Protein AF-A0A1Y0MKG8-F1 (afdb_monomer)

pLDDT: mean 83.46, std 11.42, range [55.72, 95.5]

Mean predicted aligned error: 6.01 Å

Solvent-accessible surface area (b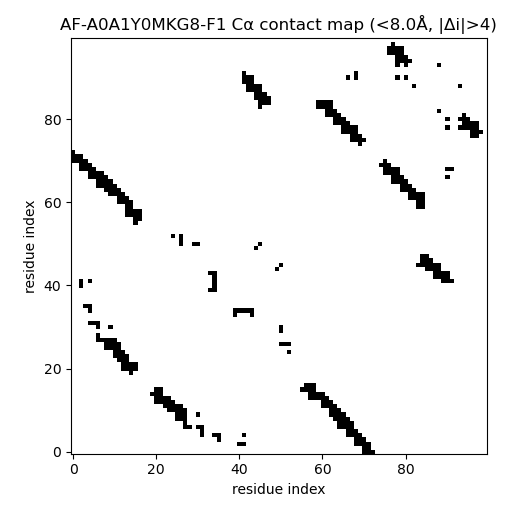ackbone atoms only — not comparable to full-atom values): 5798 Å² total; per-residue (Å²): 110,71,74,47,77,47,60,78,42,25,36,33,28,30,40,36,92,81,81,49,72,47,80,66,48,84,39,32,69,60,53,38,54,52,53,67,36,88,82,28,81,41,49,45,72,43,35,68,90,78,71,64,69,100,82,68,74,58,83,48,44,42,37,43,35,34,34,36,40,36,42,54,89,68,52,73,46,38,28,42,36,70,47,53,61,76,39,74,44,43,65,86,74,48,56,48,77,64,83,133

Secondary structure (DSSP, 8-state):
---EEEEEEEEEEEEETTS-EEEEEE-HHHHHHHHHSTTTTTEEE--TTTS--TT--EEEEEEEEEEEEE-TTS-EEEEEEEEETT-EEETTTSSEEE--

Nearest PDB structures (foldseek):
  8tlz-assembly1_A  TM=4.058E-01  e=3.397E-01  Homo sapiens
  1b3j-assembly1_A  TM=3.413E-01  e=1.722E-01  Homo sapiens
  8tlz-assembly2_B  TM=3.682E-01  e=3.210E-01  Homo sapiens
  8tm0-assembly1_C  TM=4.071E-01  e=5.985E-01  Homo sapiens
  1hyr-assembly1_C  TM=2.947E-01  e=5.985E-01  Homo sapiens

Radius of gyration: 13.91 Å; Cα contacts (8 Å, |Δi|>4): 209; chains: 1; bounding box: 35×30×40 Å

Structure (mmCIF, N/CA/C/O backbone):
data_AF-A0A1Y0MKG8-F1
#
_entry.id   AF-A0A1Y0MKG8-F1
#
loop_
_atom_site.group_PDB
_atom_site.id
_atom_site.type_symbol
_atom_site.label_atom_id
_atom_site.label_alt_id
_atom_site.label_comp_id
_atom_site.label_asym_id
_atom_site.label_entity_id
_atom_site.label_seq_id
_atom_site.pdbx_PDB_ins_code
_atom_site.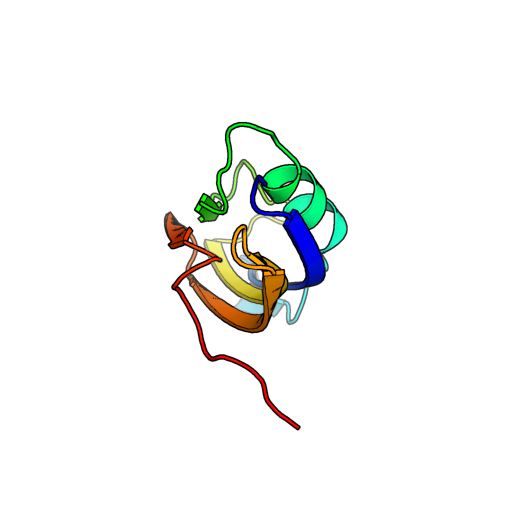Cartn_x
_atom_site.Cartn_y
_atom_site.Cartn_z
_atom_site.occupancy
_atom_site.B_iso_or_equiv
_atom_site.auth_seq_id
_atom_site.auth_comp_id
_atom_site.auth_asym_id
_atom_site.auth_atom_id
_atom_site.pdbx_PDB_model_num
ATOM 1 N N . MET A 1 1 ? -12.785 7.292 16.817 1.00 68.38 1 MET A N 1
ATOM 2 C CA . MET A 1 1 ? -11.428 6.779 16.514 1.00 68.38 1 MET A CA 1
ATOM 3 C C . MET A 1 1 ? -11.004 7.291 15.143 1.00 68.38 1 MET A C 1
ATOM 5 O O . MET A 1 1 ? -11.880 7.576 14.341 1.00 68.38 1 MET A O 1
ATOM 9 N N . SER A 1 2 ? -9.708 7.451 14.876 1.00 84.69 2 SER A N 1
ATOM 10 C CA . SER A 1 2 ? -9.192 7.753 13.532 1.00 84.69 2 SER A CA 1
ATOM 11 C C . SER A 1 2 ? -8.920 6.464 12.750 1.00 84.69 2 SER A C 1
ATOM 13 O O . SER A 1 2 ? -8.754 5.401 13.350 1.00 84.69 2 SER A O 1
ATOM 15 N N . TYR A 1 3 ? -8.865 6.560 11.420 1.00 89.12 3 TYR A N 1
ATOM 16 C CA . TYR A 1 3 ? -8.399 5.462 10.572 1.00 89.12 3 TYR A CA 1
ATOM 17 C C . TYR A 1 3 ? -6.959 5.072 10.922 1.00 89.12 3 TYR A C 1
ATOM 19 O O . TYR A 1 3 ? -6.135 5.942 11.220 1.00 89.12 3 TYR A O 1
ATOM 27 N N . ARG A 1 4 ? -6.645 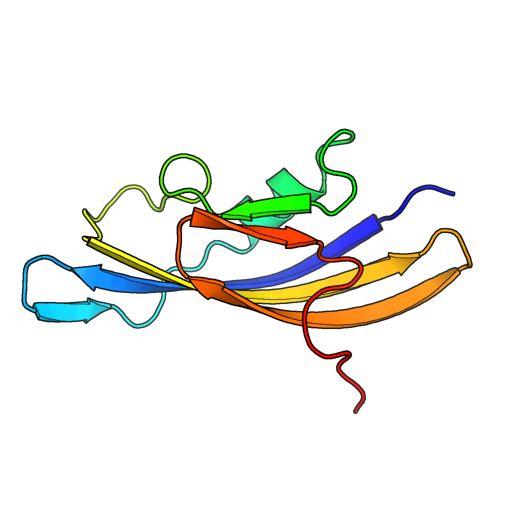3.775 10.848 1.00 91.50 4 ARG A N 1
ATOM 28 C CA . ARG A 1 4 ? -5.270 3.260 10.952 1.00 91.50 4 ARG A CA 1
ATOM 29 C C . ARG A 1 4 ? -4.977 2.325 9.787 1.00 91.50 4 ARG A C 1
ATOM 31 O O . ARG A 1 4 ? -5.869 1.613 9.332 1.00 91.50 4 ARG A O 1
ATOM 38 N N . TYR A 1 5 ? -3.726 2.316 9.341 1.00 93.06 5 TYR A N 1
ATOM 39 C CA . TYR A 1 5 ? -3.300 1.587 8.150 1.00 93.06 5 TYR A CA 1
ATOM 40 C C . TYR A 1 5 ? -2.100 0.701 8.460 1.00 93.06 5 TYR A C 1
ATOM 42 O O . TYR A 1 5 ? -1.119 1.166 9.050 1.00 93.06 5 TYR A O 1
ATOM 50 N N . LYS A 1 6 ? -2.156 -0.552 8.010 1.00 94.75 6 LYS A N 1
ATOM 51 C CA . LYS A 1 6 ? -1.004 -1.454 7.965 1.00 94.75 6 LYS A CA 1
ATOM 52 C C . LYS A 1 6 ? -0.791 -1.906 6.529 1.00 94.75 6 LYS A C 1
ATOM 54 O O . LYS A 1 6 ? -1.590 -2.669 5.997 1.00 94.75 6 LYS A O 1
ATOM 59 N N . VAL A 1 7 ? 0.274 -1.420 5.906 1.00 95.31 7 VAL A N 1
ATOM 60 C CA . VAL A 1 7 ? 0.686 -1.847 4.567 1.00 95.31 7 VAL A CA 1
ATOM 61 C C . VAL A 1 7 ? 1.419 -3.176 4.706 1.00 95.31 7 VAL A C 1
ATOM 63 O O . VAL A 1 7 ? 2.365 -3.288 5.491 1.00 95.31 7 VAL A O 1
ATOM 66 N N . HIS A 1 8 ? 0.946 -4.184 3.979 1.00 95.31 8 HIS A N 1
ATOM 67 C CA . HIS A 1 8 ? 1.552 -5.518 3.939 1.00 95.31 8 HIS A CA 1
ATOM 68 C C . HIS A 1 8 ? 2.540 -5.639 2.792 1.00 95.31 8 HIS A C 1
ATOM 70 O O . HIS A 1 8 ? 3.593 -6.244 2.947 1.00 95.31 8 HIS A O 1
ATOM 76 N N . SER A 1 9 ? 2.197 -5.045 1.652 1.00 94.44 9 SER A N 1
ATOM 77 C CA . SER A 1 9 ? 3.068 -4.967 0.489 1.00 94.44 9 SER A CA 1
ATOM 78 C C . SER A 1 9 ? 2.698 -3.744 -0.337 1.00 94.44 9 SER A C 1
ATOM 80 O O . SER A 1 9 ? 1.516 -3.442 -0.507 1.00 94.44 9 SER A O 1
ATOM 82 N N . ALA A 1 10 ? 3.697 -3.038 -0.845 1.00 92.62 10 ALA A N 1
ATOM 83 C CA . ALA A 1 10 ? 3.529 -2.085 -1.924 1.00 92.62 10 ALA A CA 1
ATOM 84 C C . ALA A 1 10 ? 4.704 -2.221 -2.884 1.00 92.62 10 ALA A C 1
ATOM 86 O O . ALA A 1 10 ? 5.856 -2.047 -2.489 1.00 92.62 10 ALA A O 1
ATOM 87 N N . ILE A 1 11 ? 4.404 -2.508 -4.142 1.00 91.75 11 ILE A N 1
ATOM 88 C CA . ILE A 1 11 ? 5.3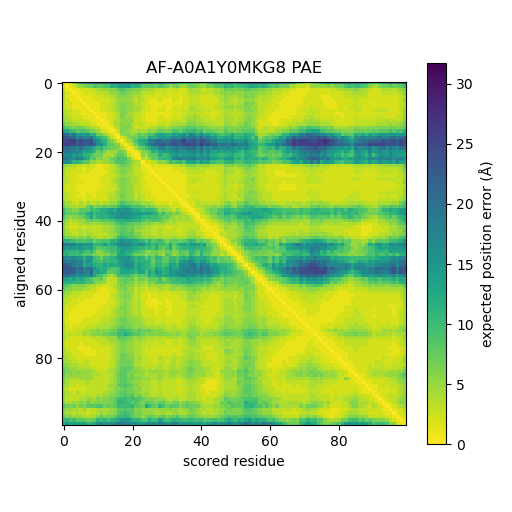97 -2.639 -5.204 1.00 91.75 11 ILE A CA 1
ATOM 89 C C . ILE A 1 11 ? 5.020 -1.740 -6.371 1.00 91.75 11 ILE A C 1
ATOM 91 O O . ILE A 1 11 ? 3.849 -1.393 -6.549 1.00 91.75 11 ILE A O 1
ATOM 95 N N . TYR A 1 12 ? 6.002 -1.400 -7.196 1.00 89.00 12 TYR A N 1
ATOM 96 C CA . TYR A 1 12 ? 5.721 -0.911 -8.537 1.00 89.00 12 TYR A CA 1
ATOM 97 C C . TYR A 1 12 ? 6.602 -1.585 -9.577 1.00 89.00 12 TYR A C 1
ATOM 99 O O . TYR A 1 12 ? 7.768 -1.888 -9.320 1.00 89.00 12 TYR A O 1
ATOM 107 N N . SER A 1 13 ? 6.041 -1.771 -10.763 1.00 87.31 13 SER A N 1
ATOM 108 C CA . SER A 1 13 ? 6.781 -2.110 -11.976 1.00 87.31 13 SER A CA 1
ATOM 109 C C . SER A 1 13 ? 6.930 -0.850 -12.823 1.00 87.31 13 SER A C 1
ATOM 111 O O . SER A 1 13 ? 6.078 0.044 -12.756 1.00 87.31 13 SER A O 1
ATOM 113 N N . CYS A 1 14 ? 8.006 -0.739 -13.598 1.00 83.81 14 CYS A N 1
ATOM 114 C CA . CYS A 1 14 ? 8.211 0.435 -14.442 1.00 83.81 14 CYS A CA 1
ATOM 115 C C . CYS A 1 14 ? 8.912 0.122 -15.764 1.00 83.81 14 CYS A C 1
ATOM 117 O O . CYS A 1 14 ? 9.672 -0.844 -15.863 1.00 83.81 14 CYS A O 1
ATOM 119 N N . ASN A 1 15 ? 8.672 0.981 -16.757 1.00 76.94 15 ASN A N 1
ATOM 120 C CA . ASN A 1 15 ? 9.406 0.971 -18.019 1.00 76.94 15 ASN A CA 1
ATOM 121 C C . ASN A 1 15 ? 10.710 1.756 -17.855 1.00 76.94 15 ASN A C 1
ATOM 123 O O . ASN A 1 15 ? 10.684 2.992 -17.757 1.00 76.94 15 ASN A O 1
ATOM 127 N N . ALA A 1 16 ? 11.839 1.047 -17.847 1.00 70.12 16 ALA A N 1
ATOM 128 C CA . ALA A 1 16 ? 13.154 1.668 -17.915 1.00 70.12 16 ALA A CA 1
ATOM 129 C C . ALA A 1 16 ? 13.483 2.055 -19.366 1.00 70.12 16 ALA A C 1
ATOM 131 O O . ALA A 1 16 ? 13.026 1.425 -20.321 1.00 70.12 16 ALA A O 1
ATOM 132 N N . SER A 1 17 ? 14.314 3.082 -19.540 1.00 64.50 17 SER A N 1
ATOM 133 C CA . SER A 1 17 ? 14.756 3.619 -20.839 1.00 64.50 17 SER A CA 1
ATOM 134 C C . SER A 1 17 ? 15.456 2.601 -21.762 1.00 64.50 17 SER A C 1
ATOM 136 O O . SER A 1 17 ? 15.704 2.909 -22.923 1.00 64.50 17 SER A O 1
ATOM 138 N N . GLN A 1 18 ? 15.720 1.380 -21.284 1.00 59.50 18 GLN A N 1
ATOM 139 C CA . GLN A 1 18 ? 16.308 0.266 -22.037 1.00 59.50 18 GLN A CA 1
ATOM 140 C C . GLN A 1 18 ? 15.289 -0.789 -22.516 1.00 59.50 18 GLN A C 1
ATOM 142 O O . GLN A 1 18 ? 15.683 -1.892 -22.869 1.00 59.50 18 GLN A O 1
ATOM 147 N N . SER A 1 19 ? 13.991 -0.465 -22.579 1.00 56.03 19 SER A N 1
ATOM 148 C CA . SER A 1 19 ? 12.902 -1.334 -23.088 1.00 56.03 19 SER A CA 1
ATOM 149 C C . SER A 1 19 ? 12.567 -2.590 -22.267 1.00 56.03 19 SER A C 1
ATOM 151 O O . SER A 1 19 ? 11.578 -3.257 -22.562 1.00 56.03 19 SER A O 1
ATOM 153 N N . ASP A 1 20 ? 13.299 -2.849 -21.184 1.00 64.38 20 ASP A N 1
ATOM 154 C CA . ASP A 1 20 ? 12.973 -3.893 -20.217 1.00 64.38 20 ASP A CA 1
ATOM 155 C C . ASP A 1 20 ? 11.979 -3.381 -19.160 1.00 64.38 20 ASP A C 1
ATOM 157 O O . ASP A 1 20 ? 12.178 -2.336 -18.527 1.00 64.38 20 ASP A O 1
ATOM 161 N N . ILE A 1 21 ? 10.901 -4.142 -18.942 1.00 64.12 21 ILE A N 1
ATOM 162 C CA . ILE A 1 21 ? 10.009 -3.943 -17.796 1.00 64.12 21 ILE A CA 1
ATOM 163 C C . ILE A 1 21 ? 10.756 -4.419 -16.551 1.00 64.12 21 ILE A C 1
ATOM 165 O O . ILE A 1 21 ? 11.007 -5.615 -16.384 1.00 64.12 21 ILE A O 1
ATOM 169 N N . ILE A 1 22 ? 11.065 -3.500 -15.637 1.00 70.50 22 ILE A N 1
ATOM 170 C CA . ILE A 1 22 ? 11.597 -3.880 -14.329 1.00 70.50 22 ILE A CA 1
ATOM 171 C C . ILE A 1 22 ? 10.415 -4.289 -13.456 1.00 70.50 22 ILE A C 1
ATOM 173 O O . ILE A 1 22 ? 9.551 -3.475 -13.118 1.00 70.50 22 ILE A O 1
ATOM 177 N N . ALA A 1 23 ? 10.366 -5.582 -13.133 1.00 61.88 23 ALA A N 1
ATOM 178 C CA . ALA A 1 23 ? 9.171 -6.230 -12.609 1.00 61.88 23 ALA A CA 1
ATOM 179 C C . ALA A 1 23 ? 8.797 -5.837 -11.170 1.00 61.88 23 ALA A C 1
ATOM 181 O O . ALA A 1 23 ? 7.643 -6.024 -10.793 1.00 61.88 23 ALA A O 1
ATOM 182 N N . GLY A 1 24 ? 9.688 -5.251 -10.365 1.00 75.56 24 GLY A N 1
ATOM 183 C CA . GLY A 1 24 ? 9.275 -4.857 -9.020 1.00 75.56 24 GLY A CA 1
ATOM 184 C C . GLY A 1 24 ? 10.317 -4.122 -8.199 1.00 75.5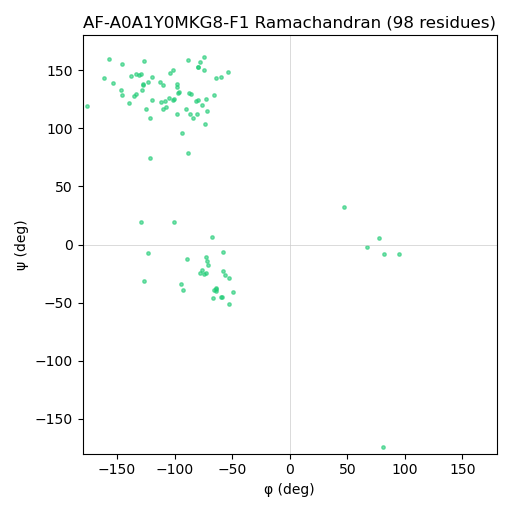6 24 GLY A C 1
ATOM 185 O O . GLY A 1 24 ? 11.350 -4.682 -7.842 1.00 75.56 24 GLY A O 1
ATOM 186 N N . TYR A 1 25 ? 9.990 -2.893 -7.822 1.00 85.31 25 TYR A N 1
ATOM 187 C CA . TYR A 1 25 ? 10.622 -2.189 -6.716 1.00 85.31 25 TYR A CA 1
ATOM 188 C C . TYR A 1 25 ? 9.702 -2.243 -5.503 1.00 85.31 25 TYR A C 1
ATOM 190 O O . TYR A 1 25 ? 8.557 -1.794 -5.573 1.00 85.31 25 TYR A O 1
ATOM 198 N N . ASP A 1 26 ? 10.220 -2.752 -4.388 1.00 89.88 26 ASP A N 1
ATOM 199 C CA . ASP A 1 26 ? 9.526 -2.698 -3.105 1.00 89.88 26 ASP A CA 1
ATOM 200 C C . ASP A 1 26 ? 9.546 -1.264 -2.558 1.00 89.88 26 ASP A C 1
ATOM 202 O O . ASP A 1 26 ? 10.597 -0.627 -2.438 1.00 89.88 26 ASP A O 1
ATOM 206 N N . VAL A 1 27 ? 8.357 -0.747 -2.263 1.00 90.69 27 VAL A N 1
ATOM 207 C CA . VAL A 1 27 ? 8.112 0.572 -1.673 1.00 90.69 27 VAL A CA 1
ATOM 208 C C . VAL A 1 27 ? 7.195 0.485 -0.452 1.00 90.69 27 VAL A C 1
ATOM 210 O O . VAL A 1 27 ? 6.625 1.494 -0.030 1.00 90.69 27 VAL A O 1
ATOM 213 N N . THR A 1 28 ? 7.064 -0.701 0.143 1.00 93.25 28 THR A N 1
ATOM 214 C CA . THR A 1 28 ? 6.173 -0.993 1.274 1.00 93.25 28 THR A CA 1
ATOM 215 C C . THR A 1 28 ? 6.385 -0.019 2.428 1.00 93.25 28 THR A C 1
ATOM 217 O O . THR A 1 28 ? 5.435 0.624 2.878 1.00 93.25 28 THR A O 1
ATOM 220 N N . GLU A 1 29 ? 7.632 0.168 2.867 1.00 92.12 29 GLU A N 1
ATOM 221 C CA . GLU A 1 29 ? 7.956 1.085 3.968 1.00 92.12 29 GLU A CA 1
ATOM 222 C C . GLU A 1 29 ? 7.631 2.542 3.627 1.00 92.12 29 GLU A C 1
ATOM 224 O O . GLU A 1 29 ? 7.125 3.294 4.464 1.00 92.12 29 GLU A O 1
ATOM 229 N N . LYS A 1 30 ? 7.863 2.942 2.372 1.00 90.62 30 LYS A N 1
ATOM 230 C CA . LYS A 1 30 ? 7.587 4.305 1.915 1.00 90.62 30 LYS A CA 1
ATOM 231 C C . LYS A 1 30 ? 6.089 4.591 1.918 1.00 90.62 30 LYS A C 1
ATOM 233 O O . LYS A 1 30 ? 5.668 5.623 2.440 1.00 90.62 30 LYS A O 1
ATOM 238 N N . VAL A 1 31 ? 5.283 3.669 1.392 1.00 91.38 31 VAL A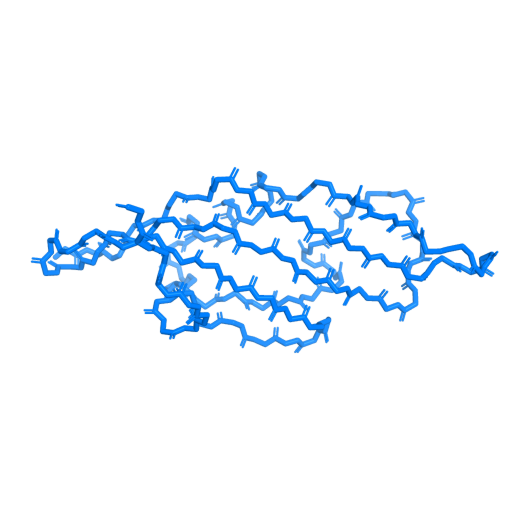 N 1
ATOM 239 C CA . VAL A 1 31 ? 3.818 3.784 1.402 1.00 91.38 31 VAL A CA 1
ATOM 240 C C . VAL A 1 31 ? 3.278 3.730 2.834 1.00 91.38 31 VAL A C 1
ATOM 242 O O . VAL A 1 31 ? 2.404 4.526 3.177 1.00 91.38 31 VAL A O 1
ATOM 245 N N . GLN A 1 32 ? 3.840 2.880 3.703 1.00 93.75 32 GLN A N 1
ATOM 246 C CA . GLN A 1 32 ? 3.488 2.860 5.126 1.00 93.75 32 GLN A CA 1
ATOM 247 C C . GLN A 1 32 ? 3.749 4.216 5.791 1.00 93.75 32 GLN A C 1
ATOM 249 O O . GLN A 1 32 ? 2.883 4.702 6.514 1.00 93.75 32 GLN A O 1
ATOM 254 N N . SER A 1 33 ? 4.902 4.842 5.538 1.00 90.94 33 SER A N 1
ATOM 255 C CA . SER A 1 33 ? 5.224 6.169 6.076 1.00 90.94 33 SER A CA 1
ATOM 256 C C . SER A 1 33 ? 4.213 7.225 5.631 1.00 90.94 33 SER A C 1
ATOM 258 O O . SER A 1 33 ? 3.744 7.993 6.466 1.00 90.94 33 SER A O 1
ATOM 260 N N . LEU A 1 34 ? 3.847 7.243 4.344 1.00 90.06 34 LEU A N 1
ATOM 261 C CA . LEU A 1 34 ? 2.894 8.213 3.790 1.00 90.06 34 LEU A CA 1
ATOM 262 C C . LEU A 1 34 ? 1.494 8.055 4.399 1.00 90.06 34 LEU A C 1
ATOM 264 O O . LEU A 1 34 ? 0.838 9.044 4.718 1.00 90.06 34 LEU A O 1
ATOM 268 N N . LEU A 1 35 ? 1.036 6.819 4.608 1.00 89.56 35 LEU A N 1
ATOM 269 C CA . LEU A 1 35 ? -0.271 6.561 5.222 1.00 89.56 35 LEU A CA 1
ATOM 270 C C . LEU A 1 35 ? -0.289 6.816 6.733 1.00 89.56 35 LEU A C 1
ATOM 272 O O . LEU A 1 35 ? -1.343 7.143 7.278 1.00 89.56 35 LEU A O 1
ATOM 276 N N . SER A 1 36 ? 0.860 6.717 7.401 1.00 86.81 36 SER A N 1
ATOM 277 C CA . SER A 1 36 ? 1.009 7.078 8.815 1.00 86.81 36 SER A CA 1
ATOM 278 C C . SER A 1 36 ? 0.966 8.592 9.060 1.00 86.81 36 SER A C 1
ATOM 280 O O . SER A 1 36 ? 0.811 9.011 10.209 1.00 86.81 36 SER A O 1
ATOM 282 N N . GLU A 1 37 ? 1.084 9.429 8.022 1.00 81.50 37 GLU A N 1
ATOM 283 C CA . GLU A 1 37 ? 0.979 10.879 8.183 1.00 81.50 37 GLU A CA 1
ATOM 284 C C . GLU A 1 37 ? -0.441 11.275 8.625 1.00 81.50 37 GLU A C 1
ATOM 286 O O . GLU A 1 37 ? -1.416 10.926 7.950 1.00 81.50 37 GLU A O 1
ATOM 291 N N . PRO A 1 38 ? -0.596 12.076 9.700 1.00 70.00 38 PRO A N 1
ATOM 292 C CA . PRO A 1 38 ? -1.909 12.450 10.235 1.00 70.00 38 PRO A CA 1
ATOM 293 C C . PRO A 1 38 ? -2.837 13.121 9.214 1.00 70.00 38 PRO A C 1
ATOM 295 O O . PRO A 1 38 ? -4.057 13.062 9.346 1.00 70.00 38 PRO A O 1
ATOM 298 N N . LYS A 1 39 ? -2.256 13.771 8.198 1.00 72.00 39 LYS A N 1
ATOM 299 C CA . LYS A 1 39 ? -2.980 14.497 7.149 1.00 72.00 39 LYS A CA 1
ATOM 300 C C . LYS A 1 39 ? -3.343 13.639 5.938 1.00 72.00 39 LYS A C 1
ATOM 302 O O . LYS A 1 39 ? -4.151 14.097 5.138 1.00 72.00 39 LYS A O 1
ATOM 307 N N . SER A 1 40 ? -2.792 12.428 5.793 1.00 75.19 40 SER A N 1
ATOM 308 C CA . SER A 1 40 ? -3.079 11.590 4.618 1.00 75.19 40 SER A CA 1
ATOM 309 C C . SER A 1 40 ? -4.556 11.204 4.573 1.00 75.19 40 SER A C 1
ATOM 311 O O . SER A 1 40 ? -5.161 11.175 3.509 1.00 75.19 40 SER A O 1
ATOM 313 N N . ASN A 1 41 ? -5.160 10.924 5.736 1.00 83.50 41 ASN A N 1
ATOM 314 C CA . ASN A 1 41 ? -6.529 10.418 5.859 1.00 83.50 41 ASN A CA 1
ATOM 315 C C . ASN A 1 41 ? -6.821 9.249 4.889 1.00 83.50 41 ASN A C 1
ATOM 317 O O . ASN A 1 41 ? -7.945 9.107 4.411 1.00 83.50 41 ASN A O 1
ATOM 321 N N . GLY A 1 42 ? -5.812 8.427 4.578 1.00 83.31 42 GLY A N 1
ATOM 322 C CA . GLY A 1 42 ? -5.933 7.316 3.627 1.00 83.31 42 GLY A CA 1
ATOM 323 C C . GLY A 1 42 ? -5.912 7.718 2.155 1.00 83.31 42 GLY A C 1
ATOM 324 O O . GLY A 1 42 ? -6.104 6.861 1.301 1.00 83.31 42 GLY A O 1
ATOM 325 N N . VAL A 1 43 ? -5.685 8.991 1.841 1.00 88.56 43 VAL A N 1
ATOM 326 C CA . VAL A 1 43 ? -5.479 9.479 0.479 1.00 88.56 43 VAL A CA 1
ATOM 327 C C . VAL A 1 43 ? -3.989 9.423 0.163 1.00 88.56 43 VAL A C 1
ATOM 329 O O . VAL A 1 43 ? -3.173 10.095 0.794 1.00 88.56 43 VAL A O 1
ATOM 332 N N . LEU A 1 44 ? -3.638 8.603 -0.821 1.00 88.25 44 LEU A N 1
ATOM 333 C CA . LEU A 1 44 ? -2.285 8.424 -1.318 1.00 88.25 44 LEU A CA 1
ATOM 334 C C . LEU A 1 44 ? -2.180 9.025 -2.719 1.00 88.25 44 LEU A C 1
ATOM 336 O O . LEU A 1 44 ? -2.808 8.547 -3.662 1.00 88.25 44 LEU A O 1
ATOM 340 N N . HIS A 1 45 ? -1.352 10.056 -2.856 1.00 86.00 45 HIS A N 1
ATOM 341 C CA . HIS A 1 45 ? -0.962 10.580 -4.161 1.00 86.00 45 HIS A CA 1
ATOM 342 C C . HIS A 1 45 ? 0.242 9.795 -4.671 1.00 86.00 45 HIS A C 1
ATOM 344 O O . HIS A 1 45 ? 1.329 9.867 -4.088 1.00 86.00 45 HIS A O 1
ATOM 350 N N . VAL A 1 46 ? 0.029 9.032 -5.738 1.00 80.38 46 VAL A N 1
ATOM 351 C CA . VAL A 1 46 ? 1.027 8.144 -6.329 1.00 80.38 46 VAL A CA 1
ATOM 352 C C . VAL A 1 46 ? 1.829 8.939 -7.357 1.00 80.38 46 VAL A C 1
ATOM 354 O O . VAL A 1 46 ? 1.566 8.901 -8.554 1.00 80.38 46 VAL A O 1
ATOM 357 N N . ASP A 1 47 ? 2.768 9.728 -6.844 1.00 74.38 47 ASP A N 1
ATOM 358 C CA . ASP A 1 47 ? 3.634 10.631 -7.607 1.00 74.38 47 ASP A CA 1
ATOM 359 C C . ASP A 1 47 ? 5.093 10.140 -7.557 1.00 74.38 47 ASP A C 1
ATOM 361 O O . ASP A 1 47 ? 5.579 9.707 -6.499 1.00 74.38 47 ASP A O 1
ATOM 365 N N . GLU A 1 48 ? 5.790 10.240 -8.691 1.00 60.91 48 GLU A N 1
ATOM 366 C CA . GLU A 1 48 ? 7.194 9.886 -8.889 1.00 60.91 48 GLU A CA 1
ATOM 367 C C . GLU A 1 48 ? 8.111 10.482 -7.818 1.00 60.91 48 GLU A C 1
ATOM 369 O O . GLU A 1 48 ? 9.005 9.797 -7.309 1.00 60.91 48 GLU A O 1
ATOM 374 N N . GLY A 1 49 ? 7.867 11.741 -7.438 1.00 63.25 49 GLY A N 1
ATOM 375 C CA . GLY A 1 49 ? 8.691 12.458 -6.465 1.00 63.25 49 GLY A CA 1
ATOM 376 C C . GLY A 1 49 ? 8.499 11.974 -5.025 1.00 63.25 49 GLY A C 1
ATOM 377 O O . GLY A 1 49 ? 9.401 12.110 -4.195 1.00 63.25 49 GLY A O 1
ATOM 378 N N . LYS A 1 50 ? 7.338 11.384 -4.714 1.00 68.31 50 LYS A N 1
ATOM 379 C CA . LYS A 1 50 ? 6.987 10.936 -3.355 1.00 68.31 50 LYS A CA 1
ATOM 380 C C . LYS A 1 50 ? 7.311 9.467 -3.128 1.00 68.31 50 LYS A C 1
ATOM 382 O O . LYS A 1 50 ? 7.707 9.102 -2.020 1.00 68.31 50 LYS A O 1
ATOM 387 N N . ILE A 1 51 ? 7.171 8.638 -4.162 1.00 72.50 51 ILE A N 1
ATOM 388 C CA . ILE A 1 51 ? 7.400 7.191 -4.106 1.00 72.50 51 ILE A CA 1
ATOM 389 C C . ILE A 1 51 ? 8.492 6.834 -5.124 1.00 72.50 51 ILE A C 1
ATOM 391 O O . ILE A 1 51 ? 8.245 6.309 -6.213 1.00 72.50 51 ILE A O 1
ATOM 395 N N . ARG A 1 52 ? 9.735 7.171 -4.762 1.00 66.81 52 ARG A N 1
ATOM 396 C CA . ARG A 1 52 ? 10.934 6.925 -5.570 1.00 66.81 52 ARG A CA 1
ATOM 397 C C . ARG A 1 52 ? 11.809 5.856 -4.926 1.00 66.81 52 ARG A C 1
ATOM 399 O O . ARG A 1 52 ? 12.055 5.907 -3.723 1.00 66.81 52 ARG A O 1
ATOM 406 N N . ASN A 1 53 ? 12.330 4.943 -5.743 1.00 63.69 53 ASN A N 1
ATOM 407 C CA . ASN A 1 53 ? 13.544 4.204 -5.406 1.00 63.69 53 ASN A CA 1
ATOM 408 C C . ASN A 1 53 ? 14.717 4.907 -6.106 1.00 63.69 53 ASN A C 1
ATOM 410 O O . ASN A 1 53 ? 14.596 5.337 -7.252 1.00 63.69 53 ASN A O 1
ATOM 414 N N . SER A 1 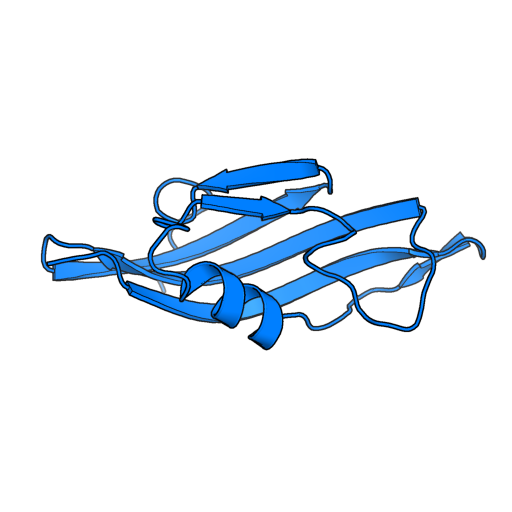54 ? 15.826 5.103 -5.404 1.00 55.72 54 SER A N 1
ATOM 415 C CA . SER A 1 54 ? 16.882 6.076 -5.718 1.00 55.72 54 SER A CA 1
ATOM 416 C C . SER A 1 54 ? 17.702 5.801 -6.989 1.00 55.72 54 SER A C 1
ATOM 418 O O . SER A 1 54 ? 18.673 6.511 -7.231 1.00 55.72 54 SER A O 1
ATOM 420 N N . LYS A 1 55 ? 17.356 4.794 -7.801 1.00 56.06 55 LYS A N 1
ATOM 421 C CA . LYS A 1 55 ? 18.289 4.205 -8.776 1.00 56.06 55 LYS A CA 1
ATOM 422 C C . LYS A 1 55 ? 17.858 4.197 -10.243 1.00 56.06 55 LYS A C 1
ATOM 424 O O . LYS A 1 55 ? 18.683 3.821 -11.070 1.00 56.06 55 LYS A O 1
ATOM 429 N N . THR A 1 56 ? 16.630 4.571 -10.611 1.00 59.59 56 THR A N 1
ATOM 430 C CA . THR A 1 56 ? 16.185 4.364 -12.005 1.00 59.59 56 THR A CA 1
ATOM 431 C C . THR A 1 56 ? 15.247 5.462 -12.490 1.00 59.59 56 THR A C 1
ATOM 433 O O . THR A 1 56 ? 14.275 5.794 -11.814 1.00 59.59 56 THR A O 1
ATOM 436 N N . GLU A 1 57 ? 15.564 6.033 -13.655 1.00 69.19 57 GLU A N 1
ATOM 437 C CA . GLU A 1 57 ? 14.655 6.886 -14.424 1.00 69.19 57 GLU A CA 1
ATOM 438 C C . GLU A 1 57 ? 13.592 5.987 -15.063 1.00 69.19 57 GLU A C 1
ATOM 440 O O . GLU A 1 57 ? 13.863 5.243 -16.008 1.00 69.19 57 GLU A O 1
ATOM 445 N N . CYS A 1 58 ? 12.395 5.998 -14.485 1.00 72.94 58 CYS A N 1
ATOM 446 C CA . CYS A 1 58 ? 11.242 5.271 -14.997 1.00 72.94 58 CYS A CA 1
ATOM 447 C C . CYS A 1 58 ? 10.393 6.238 -15.822 1.00 72.94 58 CYS A C 1
ATOM 449 O O . CYS A 1 58 ? 10.043 7.309 -15.341 1.00 72.94 58 CYS A O 1
ATOM 451 N N . SER A 1 59 ? 10.022 5.847 -17.039 1.00 75.69 59 SER A N 1
ATOM 452 C CA . SER A 1 59 ? 9.135 6.660 -17.891 1.00 75.69 59 SER A CA 1
ATOM 453 C C . SER A 1 59 ? 7.656 6.563 -17.496 1.00 75.69 59 SER A C 1
ATOM 455 O O . SER A 1 59 ? 6.869 7.455 -17.795 1.00 75.69 59 SER A O 1
ATOM 457 N N . SER A 1 60 ? 7.270 5.461 -16.849 1.00 79.38 60 SER A N 1
ATOM 458 C CA . SER A 1 60 ? 5.935 5.232 -16.298 1.00 79.38 60 SER A CA 1
ATOM 459 C C . SER A 1 60 ? 5.993 4.116 -15.260 1.00 79.38 60 SER A C 1
ATOM 461 O O . SER A 1 60 ? 6.733 3.141 -15.446 1.00 79.38 60 SER A O 1
ATOM 463 N N . LYS A 1 61 ? 5.209 4.246 -14.186 1.00 84.88 61 LYS A N 1
ATOM 464 C CA . LYS A 1 61 ? 5.084 3.240 -13.122 1.00 84.88 61 LYS A CA 1
ATOM 465 C C . LYS A 1 61 ? 3.656 2.717 -12.984 1.00 84.88 61 LYS A C 1
ATOM 467 O O . LYS A 1 61 ? 2.689 3.474 -13.076 1.00 84.88 61 LYS A O 1
ATOM 472 N N . CYS A 1 62 ? 3.540 1.431 -12.672 1.00 87.94 62 CYS A N 1
ATOM 473 C CA . CYS A 1 62 ? 2.299 0.783 -12.258 1.00 87.94 62 CYS A CA 1
ATOM 474 C C . CYS A 1 62 ? 2.479 0.209 -10.853 1.00 87.94 62 CYS A C 1
ATOM 476 O O . CYS A 1 62 ? 3.409 -0.561 -10.617 1.00 87.94 62 CYS A O 1
ATOM 478 N N . PHE A 1 63 ? 1.608 0.595 -9.927 1.00 90.25 63 PHE A N 1
ATOM 479 C CA . PHE A 1 63 ? 1.685 0.250 -8.513 1.00 90.25 63 PHE A CA 1
ATOM 480 C C . PHE A 1 63 ? 0.675 -0.833 -8.155 1.00 90.25 63 PHE A C 1
ATOM 482 O O . PHE A 1 63 ? -0.439 -0.845 -8.678 1.00 90.25 63 PHE A O 1
ATOM 489 N N . ALA A 1 64 ?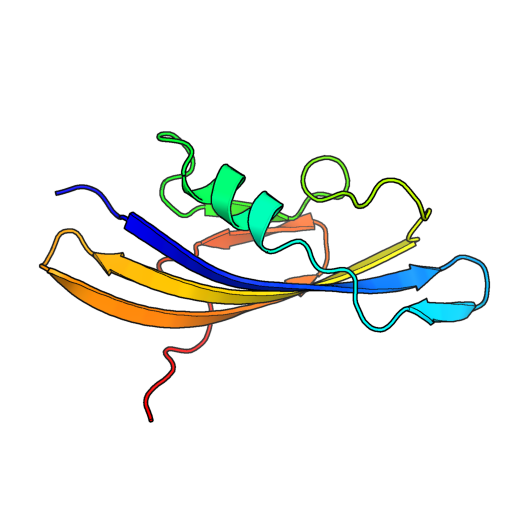 1.039 -1.676 -7.194 1.00 92.12 64 ALA A N 1
ATOM 490 C CA . ALA A 1 64 ? 0.155 -2.625 -6.531 1.00 92.12 64 ALA A CA 1
ATOM 491 C C . ALA A 1 64 ? 0.383 -2.552 -5.017 1.00 92.12 64 ALA A C 1
ATOM 493 O O . ALA A 1 64 ? 1.524 -2.585 -4.555 1.00 92.12 64 ALA A O 1
ATOM 494 N N . ILE A 1 65 ? -0.694 -2.417 -4.244 1.00 93.44 65 ILE A N 1
ATOM 495 C CA . ILE A 1 65 ? -0.653 -2.161 -2.802 1.00 93.44 65 ILE A CA 1
ATOM 496 C C . ILE A 1 65 ? -1.667 -3.063 -2.099 1.00 93.44 65 ILE A C 1
ATOM 498 O O . ILE A 1 65 ? -2.851 -3.054 -2.433 1.00 93.44 65 ILE A O 1
ATOM 502 N N . ILE A 1 66 ? -1.205 -3.790 -1.083 1.00 95.50 66 ILE A N 1
ATOM 503 C CA . ILE A 1 66 ? -2.027 -4.556 -0.145 1.00 95.50 66 ILE A CA 1
ATOM 504 C C . ILE A 1 66 ? -1.944 -3.891 1.224 1.00 95.50 66 ILE A C 1
ATOM 506 O O . ILE A 1 66 ? -0.861 -3.736 1.796 1.00 95.50 66 ILE A O 1
ATOM 510 N N . VAL A 1 67 ? -3.093 -3.517 1.774 1.00 95.25 67 VAL A N 1
ATOM 511 C CA . VAL A 1 67 ? -3.173 -2.729 3.006 1.00 95.25 67 VAL A CA 1
ATOM 512 C C . VAL A 1 67 ? -4.392 -3.116 3.828 1.00 95.25 67 VAL A C 1
ATOM 514 O O . VAL A 1 67 ? -5.499 -3.213 3.309 1.00 95.25 67 VAL A O 1
ATOM 517 N N . THR A 1 68 ? -4.197 -3.318 5.128 1.00 95.06 68 THR A N 1
ATOM 518 C CA . THR A 1 68 ? -5.297 -3.412 6.088 1.00 95.06 68 THR A CA 1
ATOM 519 C C . THR A 1 68 ? -5.672 -2.027 6.590 1.00 95.06 68 THR A C 1
ATOM 521 O O . THR A 1 68 ? -4.814 -1.261 7.040 1.00 95.06 68 THR A O 1
ATOM 524 N N . VAL A 1 69 ? -6.967 -1.734 6.546 1.00 93.62 69 VAL A N 1
ATOM 525 C CA . VAL A 1 69 ? -7.596 -0.520 7.057 1.00 93.62 69 VAL A CA 1
ATOM 526 C C . VAL A 1 69 ? -8.386 -0.877 8.309 1.00 93.62 69 VAL A C 1
ATOM 528 O O . VAL A 1 69 ? -9.274 -1.727 8.276 1.00 93.62 69 VAL A O 1
ATOM 531 N N . VAL A 1 70 ? -8.073 -0.205 9.414 1.00 92.12 70 VAL A N 1
ATOM 532 C CA . VAL A 1 70 ? -8.887 -0.228 10.633 1.00 92.12 70 VAL A CA 1
ATOM 533 C C . VAL A 1 70 ? -9.762 1.018 10.623 1.00 92.12 70 VAL A C 1
ATOM 535 O O . VAL A 1 70 ? -9.259 2.144 10.715 1.00 92.12 70 VAL A O 1
ATOM 538 N N . TYR A 1 71 ? -11.068 0.815 10.480 1.00 90.88 71 TYR A N 1
ATOM 539 C CA . TYR A 1 71 ? -12.059 1.879 10.388 1.00 90.88 71 TYR A CA 1
ATOM 540 C C . TYR A 1 71 ? -12.397 2.434 11.778 1.00 90.88 71 TYR A C 1
ATOM 542 O O . TYR A 1 71 ? -12.365 1.701 12.768 1.00 90.88 71 TYR A O 1
ATOM 550 N N . PRO A 1 72 ? -12.816 3.710 11.874 1.00 90.12 72 PRO A N 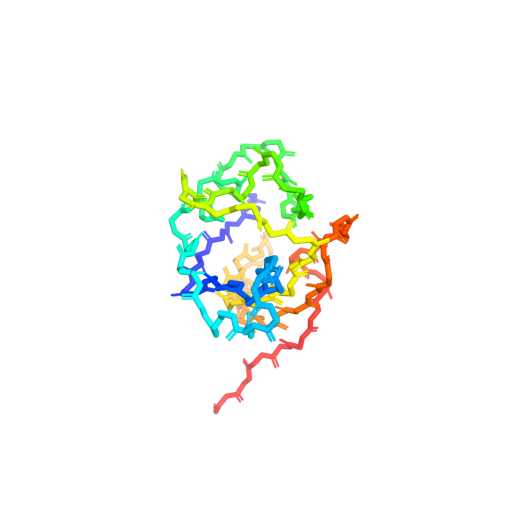1
ATOM 551 C CA . PRO A 1 72 ? -13.340 4.291 13.109 1.00 90.12 72 PRO A CA 1
ATOM 552 C C . PRO A 1 72 ? -14.477 3.501 13.764 1.00 90.12 72 PRO A C 1
ATOM 554 O O . PRO A 1 72 ? -14.632 3.581 14.980 1.00 90.12 72 PRO A O 1
ATOM 557 N N . SER A 1 73 ? -15.261 2.772 12.963 1.00 92.25 73 SER A N 1
ATOM 558 C CA . SER A 1 73 ? -16.354 1.901 13.407 1.00 92.25 73 SER A CA 1
ATOM 559 C C . SER A 1 73 ? -15.883 0.609 14.081 1.00 92.25 73 SER A C 1
ATOM 561 O O . SER A 1 73 ? -16.703 -0.091 14.661 1.00 92.25 73 SER A O 1
ATOM 563 N N . GLY A 1 74 ? -14.588 0.282 14.005 1.00 90.00 74 GLY A N 1
ATOM 564 C CA . GLY A 1 74 ? -14.019 -0.976 14.491 1.00 90.00 74 GLY A CA 1
ATOM 565 C C . GLY A 1 74 ? -13.889 -2.063 13.421 1.00 90.00 74 GLY A C 1
ATOM 566 O O . GLY A 1 74 ? -13.242 -3.073 13.681 1.00 90.00 74 GLY A O 1
ATOM 567 N N . ASN A 1 75 ? -14.429 -1.854 12.215 1.00 92.19 75 ASN A N 1
ATOM 568 C CA . ASN A 1 75 ? -14.245 -2.789 11.103 1.00 92.19 75 ASN A CA 1
ATOM 569 C C . ASN A 1 75 ? -12.768 -2.855 10.692 1.00 92.19 75 ASN A C 1
ATOM 571 O O . ASN A 1 75 ? -12.064 -1.841 10.696 1.00 92.19 75 ASN A O 1
ATOM 575 N N . ILE A 1 76 ? -12.312 -4.047 10.313 1.00 93.31 76 ILE A N 1
ATOM 576 C CA . ILE A 1 76 ? -10.955 -4.295 9.825 1.00 93.31 76 ILE A CA 1
ATOM 577 C C . ILE A 1 76 ? -11.082 -4.953 8.458 1.00 93.31 76 ILE A C 1
ATOM 579 O O . ILE A 1 76 ? -11.612 -6.056 8.357 1.00 93.31 76 ILE A O 1
ATOM 583 N N . GLU A 1 77 ? -10.597 -4.284 7.417 1.00 94.56 77 GLU A N 1
ATOM 584 C CA . GLU A 1 77 ? -10.656 -4.801 6.048 1.00 94.56 77 GLU A CA 1
ATOM 585 C C . GLU A 1 77 ? -9.272 -4.773 5.417 1.00 94.56 77 GLU A C 1
ATOM 587 O O . GLU A 1 77 ? -8.547 -3.786 5.535 1.00 94.56 77 GLU A O 1
ATOM 592 N N . THR A 1 78 ? -8.910 -5.840 4.712 1.00 95.25 78 THR A N 1
ATOM 593 C CA . THR A 1 78 ? -7.714 -5.858 3.867 1.00 95.25 78 THR A CA 1
ATOM 594 C C . THR A 1 78 ? -8.117 -5.540 2.441 1.00 95.25 78 THR A C 1
ATOM 596 O O . THR A 1 78 ? -9.060 -6.128 1.921 1.00 95.25 78 THR A O 1
ATOM 599 N N . ARG A 1 79 ? -7.410 -4.607 1.809 1.00 94.56 79 ARG A N 1
ATOM 600 C CA . ARG A 1 79 ? -7.691 -4.135 0.456 1.00 94.56 79 ARG A CA 1
ATOM 601 C C . ARG A 1 79 ? -6.483 -4.323 -0.442 1.00 94.56 79 ARG A C 1
ATOM 603 O O . ARG A 1 79 ? -5.356 -4.054 -0.023 1.00 94.56 79 ARG A O 1
ATOM 610 N N . PHE A 1 80 ? -6.739 -4.743 -1.676 1.00 94.75 80 PHE A N 1
ATOM 611 C CA . PHE A 1 80 ? -5.781 -4.687 -2.774 1.00 94.75 80 PHE A CA 1
ATOM 612 C C . PHE A 1 80 ? -6.168 -3.554 -3.722 1.00 94.75 80 PHE A C 1
ATOM 614 O O . PHE A 1 80 ? -7.298 -3.506 -4.209 1.00 94.75 80 PHE A O 1
ATOM 621 N N . THR A 1 81 ? -5.229 -2.657 -4.003 1.00 93.31 81 THR A N 1
ATOM 622 C CA . THR A 1 81 ? -5.401 -1.563 -4.960 1.00 93.31 81 THR A CA 1
ATOM 623 C C . THR A 1 81 ? -4.221 -1.504 -5.918 1.00 93.31 81 THR A C 1
ATOM 625 O O . THR A 1 81 ? -3.083 -1.772 -5.535 1.00 93.31 81 THR A O 1
ATOM 628 N N . SER A 1 82 ? -4.488 -1.130 -7.164 1.00 92.31 82 SER A N 1
ATOM 629 C CA . SER A 1 82 ? -3.469 -0.916 -8.185 1.00 92.31 82 SER A CA 1
ATOM 630 C C . SER A 1 82 ? -3.774 0.336 -8.989 1.00 92.31 82 SER A C 1
ATOM 632 O O . SER A 1 82 ? -4.942 0.621 -9.258 1.00 92.31 82 SER A O 1
ATOM 634 N N . CYS A 1 83 ? -2.747 1.068 -9.404 1.00 90.12 83 CYS A N 1
ATOM 635 C CA . CYS A 1 83 ? -2.924 2.250 -10.243 1.00 90.12 83 CYS A CA 1
ATOM 636 C C . CYS A 1 83 ? -1.669 2.594 -11.042 1.00 90.12 83 CYS A C 1
ATOM 638 O O . CYS A 1 83 ? -0.554 2.235 -10.664 1.00 90.12 83 CYS A O 1
ATOM 640 N N . GLY A 1 84 ? -1.854 3.357 -12.117 1.00 88.19 84 GLY A N 1
ATOM 641 C CA . GLY A 1 84 ? -0.752 4.040 -12.784 1.00 88.19 84 GLY A CA 1
ATOM 642 C C . GLY A 1 84 ? -0.267 5.252 -11.986 1.00 88.19 84 GLY A C 1
ATOM 643 O O . GLY A 1 84 ? -0.973 5.783 -11.122 1.00 88.19 84 GLY A O 1
ATOM 644 N N . GLU A 1 85 ? 0.939 5.698 -12.297 1.00 86.62 85 GLU A N 1
ATOM 645 C CA . GLU A 1 85 ? 1.504 6.960 -11.820 1.00 86.62 85 GLU A CA 1
ATOM 646 C C . GLU A 1 85 ? 0.596 8.172 -12.101 1.00 86.62 85 GLU A C 1
ATOM 648 O O . GLU A 1 85 ? -0.167 8.192 -13.066 1.00 86.62 85 GLU A O 1
ATOM 653 N N . GLY A 1 86 ? 0.641 9.172 -11.217 1.00 84.62 86 GLY A N 1
ATOM 654 C CA . GLY A 1 86 ? -0.220 10.360 -11.259 1.00 84.62 86 GLY A CA 1
ATOM 655 C C . GLY A 1 86 ? -1.612 10.145 -10.651 1.00 84.62 86 GLY A C 1
ATOM 656 O O . GLY A 1 86 ? -2.361 11.103 -10.457 1.00 84.62 86 GLY A O 1
ATOM 657 N N . SER A 1 87 ? -1.962 8.906 -10.300 1.00 88.12 87 SER A N 1
ATOM 658 C CA . SER A 1 87 ? -3.252 8.591 -9.688 1.00 88.12 87 SER A CA 1
ATOM 659 C C . SER A 1 87 ? -3.326 9.038 -8.228 1.00 88.12 87 SER A C 1
ATOM 661 O O . SER A 1 87 ? -2.343 9.033 -7.483 1.00 88.12 87 SER A O 1
ATOM 663 N N . THR A 1 88 ? -4.539 9.363 -7.785 1.00 89.25 88 THR A N 1
ATOM 664 C CA . THR A 1 88 ? -4.855 9.535 -6.364 1.00 89.25 88 THR A CA 1
ATOM 665 C C . THR A 1 88 ? -5.689 8.352 -5.902 1.00 89.25 88 THR A C 1
ATOM 667 O O . THR A 1 88 ? -6.787 8.132 -6.404 1.00 89.25 88 THR A O 1
ATOM 670 N N . LEU A 1 89 ? -5.167 7.593 -4.943 1.00 90.25 89 LEU A N 1
ATOM 671 C CA . LEU A 1 89 ? -5.846 6.450 -4.350 1.00 90.25 89 LEU A CA 1
ATOM 672 C C . LEU A 1 89 ? -6.444 6.836 -3.002 1.00 90.25 89 LEU A C 1
ATOM 674 O O . LEU A 1 89 ? -5.724 7.267 -2.104 1.00 90.25 89 LEU A O 1
ATOM 678 N N . ASN A 1 90 ? -7.744 6.618 -2.821 1.00 92.25 90 ASN A N 1
ATOM 679 C CA . ASN A 1 90 ? -8.356 6.651 -1.495 1.00 92.25 90 ASN A CA 1
ATOM 680 C C . ASN A 1 90 ? -8.382 5.226 -0.936 1.00 92.25 90 ASN A C 1
ATOM 682 O O . ASN A 1 90 ? -9.297 4.464 -1.229 1.00 92.25 90 ASN A O 1
ATOM 686 N N . ILE A 1 91 ? -7.390 4.861 -0.129 1.00 90.88 91 ILE A N 1
ATOM 687 C CA . ILE A 1 91 ? -7.167 3.506 0.404 1.00 90.88 91 ILE A CA 1
ATOM 688 C C . ILE A 1 91 ? -8.359 2.961 1.208 1.00 90.88 91 ILE A C 1
ATOM 690 O O . ILE A 1 91 ? -8.521 1.751 1.334 1.00 90.88 91 ILE A O 1
ATOM 694 N N . LYS A 1 92 ? -9.222 3.836 1.730 1.00 89.50 92 LYS A N 1
ATOM 695 C CA . LYS A 1 92 ? -10.416 3.442 2.494 1.00 89.50 92 LYS A CA 1
ATOM 696 C C . LYS A 1 92 ? -11.557 2.935 1.608 1.00 89.50 92 LYS A C 1
ATOM 698 O O . LYS A 1 92 ? -12.451 2.259 2.107 1.00 89.50 92 LYS A O 1
ATOM 703 N N . GLU A 1 93 ? -11.549 3.310 0.332 1.00 87.94 93 GLU A N 1
ATOM 704 C CA . GLU A 1 93 ? -12.666 3.119 -0.605 1.00 87.94 93 GLU A CA 1
ATOM 705 C C . GLU A 1 93 ? -12.238 2.396 -1.885 1.00 87.94 93 GLU A C 1
ATOM 707 O O . GLU A 1 93 ? -13.020 1.656 -2.472 1.00 87.94 93 GLU A O 1
ATOM 712 N N . SER A 1 94 ? -10.991 2.590 -2.308 1.00 86.31 94 SER A N 1
ATOM 713 C CA . SER A 1 94 ? -10.442 2.051 -3.548 1.00 86.31 94 SER A CA 1
ATOM 714 C C . SER A 1 94 ? -10.077 0.577 -3.404 1.00 86.31 94 SER A C 1
ATOM 716 O O . SER A 1 94 ? -9.786 0.086 -2.308 1.00 86.31 94 SER A O 1
ATOM 718 N N . GLY A 1 95 ? -10.023 -0.100 -4.549 1.00 87.25 95 GLY A N 1
ATOM 719 C CA . GLY A 1 95 ? -9.574 -1.480 -4.638 1.00 87.25 95 GLY A CA 1
ATOM 720 C C . GLY A 1 95 ? -10.636 -2.508 -4.260 1.00 87.25 95 GLY A C 1
ATOM 721 O O . GLY A 1 95 ? -11.801 -2.190 -4.020 1.00 87.25 95 GLY A O 1
ATOM 722 N N . VAL A 1 96 ? -10.210 -3.765 -4.224 1.00 92.44 96 VAL A N 1
ATOM 723 C CA . VAL A 1 96 ? -11.047 -4.905 -3.838 1.00 92.44 96 VAL A CA 1
ATOM 724 C C . VAL A 1 96 ? -10.799 -5.251 -2.375 1.00 92.44 96 VAL A C 1
ATOM 726 O O . VAL A 1 96 ? -9.654 -5.238 -1.921 1.00 92.44 96 VAL A O 1
ATOM 729 N N . VAL A 1 97 ? -11.863 -5.558 -1.630 1.00 92.69 97 VAL A N 1
ATOM 730 C CA . VAL A 1 97 ? -11.740 -6.121 -0.280 1.00 92.69 97 VAL A CA 1
ATOM 731 C C . VAL A 1 97 ? -11.353 -7.590 -0.419 1.00 92.69 97 VAL A C 1
ATOM 733 O O . VAL A 1 97 ? -12.075 -8.377 -1.030 1.00 92.69 97 VAL A O 1
ATOM 736 N N . CYS A 1 98 ? -10.204 -7.956 0.133 1.00 87.69 98 CYS A N 1
ATOM 737 C CA . CYS A 1 98 ? -9.711 -9.323 0.137 1.00 87.69 98 CYS A CA 1
ATOM 738 C C . CYS A 1 98 ? -10.382 -10.096 1.279 1.00 87.69 98 CYS A C 1
ATOM 740 O O . CYS A 1 98 ? -10.267 -9.710 2.443 1.00 87.69 98 CYS A O 1
ATOM 742 N N . SER A 1 99 ? -11.046 -11.200 0.947 1.00 80.00 99 SER A N 1
ATOM 743 C CA . SER A 1 99 ? -11.559 -12.186 1.902 1.00 80.00 99 SER A CA 1
ATOM 744 C C . SER A 1 99 ? -11.049 -13.564 1.485 1.00 80.00 99 SER A C 1
ATOM 746 O O . SER A 1 99 ? -10.961 -13.841 0.288 1.00 80.00 99 SER A O 1
ATOM 748 N N . PHE A 1 100 ? -10.634 -14.367 2.464 1.00 62.06 100 PHE A N 1
ATOM 749 C CA . PHE A 1 100 ? -10.089 -15.713 2.286 1.00 62.06 100 PHE A CA 1
ATOM 750 C C . PHE A 1 100 ? -10.917 -16.700 3.099 1.00 62.06 100 PHE A C 1
ATOM 752 O O . PHE A 1 100 ? -11.319 -16.312 4.222 1.00 62.06 100 PHE A O 1
#

Sequence (100 aa):
MSYRYKVHSAIYSCNASQSDIIAGYDVTEKVQSLLSEPKSNGVLHVDEGKIRNSKTECSSKCFAIIVTVVYPSGNIETRFTSCGEGSTLNIKESGVVCSF

Foldseek 3Di:
DAKDKQWPWKWKWFQAPVRDTRPTDTQRVLVNVQRPPPPCSQKDQQACVSRDDPDTDGPKMKMWTWMWMQDPVRDIWIFIAIDIHRDIDRRVPGGDTDDD